Protein AF-W1DP64-F1 (afdb_monomer_lite)

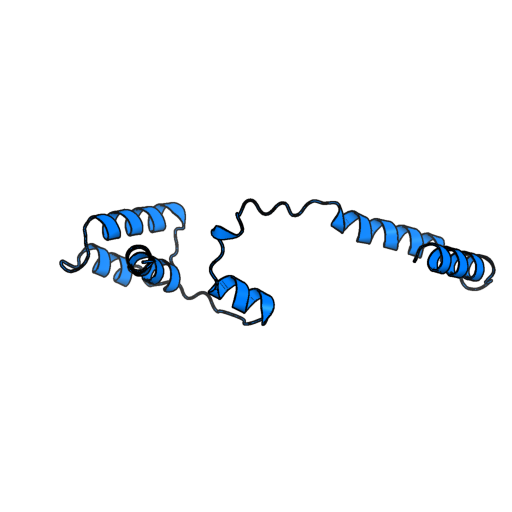Foldseek 3Di:
DVVVVVVVVVVQCVDPVRVVPVVVVVVVVCVVVVVVVPDPPPPDDPVNADPVNVCCVVVVPDDDFDFDDVVVLVCQLPDPVHDPVLNVVSVVCCVPVVTDGPVNNVVSVCVVVPD

Secondary structure (DSSP, 8-state):
-HHHHHHHHHHHHT-TTTTTTHHHHHHHHHHHHHGGGS----SS-GGGS-HHHHHHHHHTPPP--PBPPHHHHHHHHH-TTS-HHHHHHHHHHHHHHSSPBHHHHHHHHHTT---

pLDDT: mean 82.65, std 12.68, range [32.16, 94.44]

Organism: NCBI:txid1432552

InterPro domains:
  IPR019713 Inner membrane protein YlaC [PF10777] (1-110)

Structure (mmCIF, N/CA/C/O backbone):
data_AF-W1DP64-F1
#
_entry.id   AF-W1DP64-F1
#
loop_
_atom_site.group_PDB
_atom_site.id
_atom_site.type_symbol
_atom_site.label_atom_id
_atom_site.label_alt_id
_atom_site.label_comp_id
_atom_site.label_asym_id
_atom_site.label_entity_id
_atom_site.label_seq_id
_atom_site.pdbx_PDB_ins_code
_atom_site.Cartn_x
_atom_site.Cartn_y
_atom_site.Cartn_z
_atom_site.occupancy
_atom_site.B_iso_or_equiv
_atom_site.auth_seq_id
_atom_site.auth_comp_id
_atom_site.auth_asym_id
_atom_site.auth_atom_id
_atom_site.pdbx_PDB_model_num
ATOM 1 N N . MET A 1 1 ? 11.459 11.055 -24.713 1.00 77.56 1 MET A N 1
ATOM 2 C CA . MET A 1 1 ? 11.335 9.645 -24.278 1.00 77.56 1 MET A CA 1
ATOM 3 C C . MET A 1 1 ? 11.218 8.691 -25.467 1.00 77.56 1 MET A C 1
ATOM 5 O O . MET A 1 1 ? 12.154 7.941 -25.696 1.00 77.56 1 MET A O 1
ATOM 9 N N . TYR A 1 2 ? 10.159 8.769 -26.282 1.00 82.44 2 TYR A N 1
ATOM 10 C CA . TYR A 1 2 ? 9.953 7.840 -27.409 1.00 82.44 2 TYR A CA 1
ATOM 11 C C . TYR A 1 2 ? 11.039 7.888 -28.496 1.00 82.44 2 TYR A C 1
ATOM 13 O O . TYR A 1 2 ? 11.469 6.843 -28.967 1.00 82.44 2 TYR A O 1
ATOM 21 N N . ALA A 1 3 ? 11.552 9.075 -28.841 1.00 90.62 3 ALA A N 1
ATOM 22 C CA . ALA A 1 3 ? 12.651 9.199 -29.805 1.00 90.62 3 ALA A CA 1
ATOM 23 C C . ALA A 1 3 ? 13.943 8.508 -29.326 1.00 90.62 3 ALA A C 1
ATOM 25 O O . ALA A 1 3 ? 14.602 7.828 -30.104 1.00 90.62 3 ALA A O 1
ATOM 26 N N . ALA A 1 4 ? 14.271 8.630 -28.035 1.00 89.69 4 ALA A N 1
ATOM 27 C CA . ALA A 1 4 ? 15.427 7.960 -27.440 1.00 89.69 4 ALA A CA 1
ATOM 28 C C . ALA A 1 4 ? 15.231 6.438 -27.391 1.00 89.69 4 ALA A C 1
ATOM 30 O O . ALA A 1 4 ? 16.144 5.696 -27.726 1.00 89.69 4 ALA A O 1
ATOM 31 N N . PHE A 1 5 ? 14.024 5.972 -27.052 1.00 87.00 5 PHE A N 1
ATOM 32 C CA . PHE A 1 5 ? 13.684 4.549 -27.096 1.00 87.00 5 PHE A CA 1
ATOM 33 C C . PHE A 1 5 ? 13.855 3.962 -28.506 1.00 87.00 5 PHE A C 1
ATOM 35 O O . PHE A 1 5 ? 14.513 2.938 -28.668 1.00 87.00 5 PHE A O 1
ATOM 42 N N . LEU A 1 6 ? 13.328 4.639 -29.533 1.00 91.56 6 LEU A N 1
ATOM 43 C CA . LEU A 1 6 ? 13.458 4.202 -30.926 1.00 91.56 6 LEU A CA 1
ATOM 44 C C . LEU A 1 6 ? 14.913 4.226 -31.406 1.00 91.56 6 LEU A C 1
ATOM 46 O O . LEU A 1 6 ? 15.342 3.285 -32.067 1.00 91.56 6 LEU A O 1
ATOM 50 N N . ALA A 1 7 ? 15.688 5.251 -31.046 1.00 93.56 7 ALA A N 1
ATOM 51 C CA . ALA A 1 7 ? 17.110 5.314 -31.379 1.00 93.56 7 ALA A CA 1
ATOM 52 C C . ALA A 1 7 ? 17.888 4.135 -30.768 1.00 93.56 7 ALA A C 1
ATOM 54 O O . ALA A 1 7 ? 18.645 3.467 -31.470 1.00 93.56 7 ALA A O 1
ATOM 55 N N . THR A 1 8 ? 17.648 3.824 -29.492 1.00 90.50 8 THR A N 1
ATOM 56 C CA . THR A 1 8 ? 18.265 2.676 -28.814 1.00 90.50 8 THR A CA 1
ATOM 57 C C . THR A 1 8 ? 17.843 1.351 -29.448 1.00 90.50 8 THR A C 1
ATOM 59 O O . THR A 1 8 ? 18.689 0.489 -29.679 1.00 90.50 8 THR A O 1
ATOM 62 N N . LEU A 1 9 ? 16.562 1.200 -29.800 1.00 91.38 9 LEU A N 1
ATOM 63 C CA . LEU A 1 9 ? 16.054 0.007 -30.477 1.00 91.38 9 LEU A CA 1
ATOM 64 C C . LEU A 1 9 ? 16.729 -0.205 -31.839 1.00 91.38 9 LEU A C 1
ATOM 66 O O . LEU A 1 9 ? 17.141 -1.318 -32.153 1.00 91.38 9 LEU A O 1
ATOM 70 N N . VAL A 1 10 ? 16.900 0.861 -32.627 1.00 93.62 10 VAL A N 1
ATOM 71 C CA . VAL A 1 10 ? 17.599 0.803 -33.921 1.00 93.62 10 VAL A CA 1
ATOM 72 C C . VAL A 1 10 ? 19.048 0.349 -33.747 1.00 93.62 10 VAL A C 1
ATOM 74 O O . VAL A 1 10 ? 19.510 -0.494 -34.512 1.00 93.62 10 VAL A O 1
ATOM 77 N N . VAL A 1 11 ? 19.759 0.858 -32.737 1.00 93.94 11 VAL A N 1
ATOM 78 C CA . VAL A 1 11 ? 21.137 0.430 -32.444 1.00 93.94 11 VAL A CA 1
ATOM 79 C C . VAL A 1 11 ? 21.185 -1.048 -32.048 1.00 93.94 11 VAL A C 1
ATOM 81 O O . VAL A 1 11 ? 22.019 -1.788 -32.563 1.00 93.94 11 VAL A O 1
ATOM 84 N N . MET A 1 12 ? 20.267 -1.502 -31.190 1.00 93.31 12 MET A N 1
ATOM 85 C CA . MET A 1 12 ? 20.202 -2.903 -30.757 1.00 93.31 12 MET A CA 1
ATOM 86 C C . MET A 1 12 ? 19.888 -3.861 -31.913 1.00 93.31 12 MET A C 1
ATOM 88 O O . MET A 1 12 ? 20.499 -4.920 -32.003 1.00 93.31 12 MET A O 1
ATOM 92 N N . LEU A 1 13 ? 19.009 -3.471 -32.841 1.00 92.50 13 LEU A N 1
ATOM 93 C CA . LEU A 1 13 ? 18.683 -4.266 -34.034 1.00 92.50 13 LEU A CA 1
ATOM 94 C C . LEU A 1 13 ? 19.838 -4.363 -35.041 1.00 92.50 13 LEU A C 1
ATOM 96 O O . LEU A 1 13 ? 19.846 -5.258 -35.879 1.00 92.50 13 LEU A O 1
ATOM 100 N N . ARG A 1 14 ? 20.803 -3.438 -34.992 1.00 93.62 14 ARG A N 1
ATOM 101 C CA . ARG A 1 14 ? 22.013 -3.469 -35.829 1.00 93.62 14 ARG A CA 1
ATOM 102 C C . ARG A 1 14 ? 23.187 -4.187 -35.166 1.00 93.62 14 ARG A C 1
ATOM 104 O O . ARG A 1 14 ? 24.230 -4.330 -35.796 1.00 93.62 14 ARG A O 1
ATOM 111 N N . SER A 1 15 ? 23.037 -4.608 -33.915 1.00 92.81 15 SER A N 1
ATOM 112 C CA . SER A 1 15 ? 24.084 -5.271 -33.151 1.00 92.81 15 SER A CA 1
ATOM 113 C C . SER A 1 15 ? 23.995 -6.786 -33.314 1.00 92.81 15 SER A C 1
ATOM 115 O O . SER A 1 15 ? 22.988 -7.391 -32.952 1.00 92.81 15 SER A O 1
ATOM 117 N N . GLU A 1 16 ? 25.075 -7.407 -33.792 1.00 92.00 16 GLU A N 1
ATOM 118 C CA . GLU A 1 16 ? 25.169 -8.865 -33.969 1.00 92.00 16 GLU A CA 1
ATOM 119 C C . GLU A 1 16 ? 24.997 -9.647 -32.657 1.00 92.00 16 GLU A C 1
ATOM 121 O O . GLU A 1 16 ? 24.593 -10.802 -32.676 1.00 92.00 16 GLU A O 1
ATOM 126 N N . THR A 1 17 ? 25.266 -9.027 -31.504 1.00 91.19 17 THR A N 1
ATOM 127 C CA . THR A 1 17 ? 25.146 -9.681 -30.193 1.00 91.19 17 THR A CA 1
ATOM 128 C C . THR A 1 17 ? 23.750 -9.574 -29.580 1.00 91.19 17 THR A C 1
ATOM 130 O O . THR A 1 17 ? 23.393 -10.392 -28.735 1.00 91.19 17 THR A O 1
ATOM 133 N N . LEU A 1 18 ? 22.960 -8.565 -29.962 1.00 90.06 18 LEU A N 1
ATOM 134 C CA . LEU A 1 18 ? 21.691 -8.231 -29.300 1.00 90.06 18 LEU A CA 1
ATOM 135 C C . LEU A 1 18 ? 20.460 -8.443 -30.184 1.00 90.06 18 LEU A C 1
ATOM 137 O O . LEU A 1 18 ? 19.358 -8.572 -29.649 1.00 90.06 18 LEU A O 1
ATOM 141 N N . VAL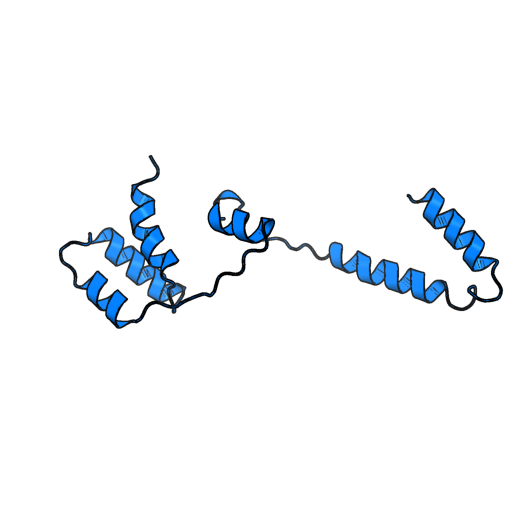 A 1 19 ? 20.620 -8.506 -31.509 1.00 92.31 19 VAL A N 1
ATOM 142 C CA . VAL A 1 19 ? 19.502 -8.597 -32.462 1.00 92.31 19 VAL A CA 1
ATOM 143 C C . VAL A 1 19 ? 18.572 -9.786 -32.186 1.00 92.31 19 VAL A C 1
ATOM 145 O O . VAL A 1 19 ? 17.353 -9.622 -32.216 1.00 92.31 19 VAL A O 1
ATOM 148 N N . ASP A 1 20 ? 19.119 -10.940 -31.797 1.00 92.56 20 ASP A N 1
ATOM 149 C CA . ASP A 1 20 ? 18.334 -12.156 -31.542 1.00 92.56 20 ASP A CA 1
ATOM 150 C C . ASP A 1 20 ? 17.600 -12.150 -30.189 1.00 92.56 20 ASP A C 1
ATOM 152 O O . ASP A 1 20 ? 16.697 -12.959 -29.964 1.00 92.56 20 ASP A O 1
ATOM 156 N N . SER A 1 21 ? 17.958 -11.238 -29.275 1.00 91.81 21 SER A N 1
ATOM 157 C CA . SER A 1 21 ? 17.411 -11.184 -27.907 1.00 91.81 21 SER A CA 1
ATOM 158 C C . SER A 1 21 ? 16.608 -9.918 -27.595 1.00 91.81 21 SER A C 1
ATOM 160 O O . SER A 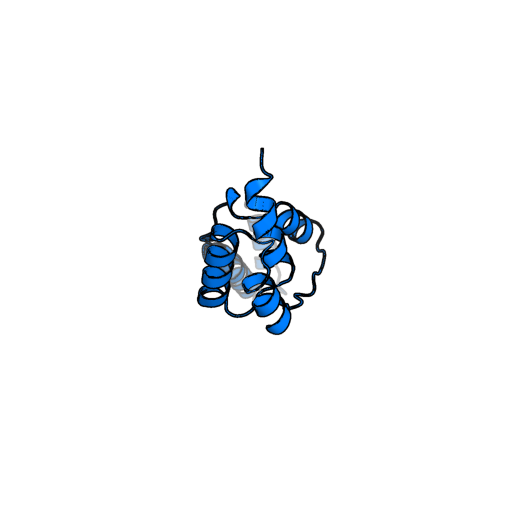1 21 ? 15.811 -9.918 -26.655 1.00 91.81 21 SER A O 1
ATOM 162 N N . VAL A 1 22 ? 16.739 -8.849 -28.388 1.00 92.44 22 VAL A N 1
ATOM 163 C CA . VAL A 1 22 ? 16.072 -7.559 -28.128 1.00 92.44 22 VAL A CA 1
ATOM 164 C C . VAL A 1 22 ? 14.543 -7.664 -28.094 1.00 92.44 22 VAL A C 1
ATOM 166 O O . VAL A 1 22 ? 13.892 -6.963 -27.317 1.00 92.44 22 VAL A O 1
ATOM 169 N N . TRP A 1 23 ? 13.956 -8.576 -28.877 1.00 89.75 23 TRP A N 1
ATOM 170 C CA . TRP A 1 23 ? 12.507 -8.798 -28.904 1.00 89.75 23 TRP A CA 1
ATOM 171 C C . TRP A 1 23 ? 11.965 -9.219 -27.530 1.00 89.75 23 TRP A C 1
ATOM 173 O O . TRP A 1 23 ? 10.905 -8.748 -27.118 1.00 89.75 23 TRP A O 1
ATOM 183 N N . LEU A 1 24 ? 12.716 -10.041 -26.788 1.00 93.25 24 LEU A N 1
ATOM 184 C CA . LEU A 1 24 ? 12.331 -10.503 -25.456 1.00 93.25 24 LEU A CA 1
ATOM 185 C C . LEU A 1 24 ? 12.268 -9.328 -24.476 1.00 93.25 24 LEU A C 1
ATOM 187 O O . LEU A 1 24 ? 11.356 -9.241 -23.658 1.00 93.25 24 LEU A O 1
ATOM 191 N N . LEU A 1 25 ? 13.211 -8.394 -24.597 1.00 89.25 25 LEU A N 1
ATOM 192 C CA . LEU A 1 25 ? 13.297 -7.210 -23.748 1.00 89.25 25 LEU A CA 1
ATOM 193 C C . LEU A 1 25 ? 12.123 -6.251 -24.002 1.00 89.25 25 LEU A C 1
ATOM 195 O O . LEU A 1 25 ? 11.566 -5.697 -23.056 1.00 89.25 25 LEU A O 1
ATOM 199 N N . VAL A 1 26 ? 11.684 -6.122 -25.260 1.00 90.88 26 VAL A N 1
ATOM 200 C CA . VAL A 1 26 ? 10.474 -5.365 -25.630 1.00 90.88 26 VAL A CA 1
ATOM 201 C C . VAL A 1 26 ? 9.213 -6.026 -25.071 1.00 90.88 26 VAL A C 1
ATOM 203 O O . VAL A 1 26 ? 8.377 -5.340 -24.484 1.00 90.88 26 VAL A O 1
ATOM 206 N N . VAL A 1 27 ? 9.081 -7.351 -25.202 1.00 93.81 27 VAL A N 1
ATOM 207 C CA . VAL A 1 27 ? 7.947 -8.104 -24.638 1.00 93.81 27 VAL A CA 1
ATOM 208 C C . VAL A 1 27 ? 7.880 -7.930 -23.121 1.00 93.81 27 VAL A C 1
ATOM 210 O O . VAL A 1 27 ? 6.815 -7.626 -22.585 1.00 93.81 27 VAL A O 1
ATOM 213 N N . LEU A 1 28 ? 9.014 -8.062 -22.432 1.00 93.19 28 LEU A N 1
ATOM 214 C CA . LEU A 1 28 ? 9.093 -7.911 -20.982 1.00 93.19 28 LEU A CA 1
ATOM 215 C C . LEU A 1 28 ? 8.751 -6.485 -20.536 1.00 93.19 28 LEU A C 1
ATOM 217 O O . LEU A 1 28 ? 8.004 -6.301 -19.578 1.00 93.19 28 LEU A O 1
ATOM 221 N N . PHE A 1 29 ? 9.244 -5.477 -21.261 1.00 89.19 29 PHE A N 1
ATOM 222 C CA . PHE A 1 29 ? 8.902 -4.079 -21.020 1.00 89.19 29 PHE A CA 1
ATOM 223 C C . PHE A 1 29 ? 7.393 -3.847 -21.137 1.00 89.19 29 PHE A C 1
ATOM 225 O O . PHE A 1 29 ? 6.803 -3.255 -20.236 1.00 89.19 29 PHE A O 1
ATOM 232 N N . ILE A 1 30 ? 6.753 -4.342 -22.201 1.00 91.62 30 ILE A N 1
ATOM 233 C CA . ILE A 1 30 ? 5.300 -4.219 -22.376 1.00 91.62 30 ILE A CA 1
ATOM 234 C C . ILE A 1 30 ? 4.566 -4.936 -21.242 1.00 91.62 30 ILE A C 1
ATOM 236 O O . ILE A 1 30 ? 3.669 -4.346 -20.654 1.00 91.62 30 ILE A O 1
ATOM 240 N N . LEU A 1 31 ? 4.960 -6.164 -20.899 1.00 92.19 31 LEU A N 1
ATOM 241 C CA . LEU A 1 31 ? 4.304 -6.963 -19.863 1.00 92.19 31 LEU A CA 1
ATOM 242 C C . LEU A 1 31 ? 4.393 -6.296 -18.484 1.00 92.19 31 LEU A C 1
ATOM 244 O O . LEU A 1 31 ? 3.380 -6.159 -17.805 1.00 92.19 31 LEU A O 1
ATOM 248 N N . PHE A 1 32 ? 5.574 -5.827 -18.079 1.00 89.38 32 PHE A N 1
ATOM 249 C CA . PHE A 1 32 ? 5.744 -5.136 -16.798 1.00 89.38 32 PHE A CA 1
ATOM 250 C C . PHE A 1 32 ? 5.058 -3.776 -16.761 1.00 89.38 32 PHE A C 1
ATOM 252 O O . PHE A 1 32 ? 4.540 -3.395 -15.716 1.00 89.38 32 PHE A O 1
ATOM 259 N N . ASN A 1 33 ? 4.993 -3.063 -17.886 1.00 86.19 33 ASN A N 1
ATOM 260 C CA . ASN A 1 33 ? 4.254 -1.807 -17.927 1.00 86.19 33 ASN A CA 1
ATOM 261 C C . ASN A 1 33 ? 2.737 -2.023 -18.000 1.00 86.19 33 ASN A C 1
ATOM 263 O O . ASN A 1 33 ? 1.990 -1.223 -17.446 1.00 86.19 33 ASN A O 1
ATOM 267 N N . ALA A 1 34 ? 2.275 -3.120 -18.610 1.00 86.19 34 ALA A N 1
ATOM 268 C CA . ALA A 1 34 ? 0.870 -3.521 -18.636 1.00 86.19 34 ALA A CA 1
ATOM 269 C C . ALA A 1 34 ? 0.308 -3.686 -17.217 1.00 86.19 34 ALA A C 1
ATOM 271 O O . ALA A 1 34 ? -0.850 -3.355 -16.978 1.00 86.19 34 ALA A O 1
ATOM 272 N N . PHE A 1 35 ? 1.141 -4.111 -16.258 1.00 80.25 35 PHE A N 1
ATOM 273 C CA . PHE A 1 35 ? 0.733 -4.199 -14.858 1.00 80.25 35 PHE A CA 1
ATOM 274 C C . PHE A 1 35 ? 0.279 -2.862 -14.260 1.00 80.25 35 PHE A C 1
ATOM 276 O O . PHE A 1 35 ? -0.618 -2.867 -13.424 1.00 80.25 35 PHE A O 1
ATOM 283 N N . PHE A 1 36 ? 0.813 -1.725 -14.721 1.00 75.31 36 PHE A N 1
ATOM 284 C CA . PHE A 1 36 ? 0.359 -0.402 -14.273 1.00 75.31 36 PHE A CA 1
ATOM 285 C C . PHE A 1 36 ? -1.010 0.001 -14.837 1.00 75.31 36 PHE A C 1
ATOM 287 O O . PHE A 1 36 ? -1.613 0.942 -14.331 1.00 75.31 36 PHE A O 1
ATOM 294 N N . PHE A 1 37 ? -1.510 -0.686 -15.871 1.00 73.69 37 PHE A N 1
ATOM 295 C CA . PHE A 1 37 ? -2.859 -0.461 -16.399 1.00 73.69 37 PHE A CA 1
ATOM 296 C C . PHE A 1 37 ? -3.931 -1.250 -15.648 1.00 73.69 37 PHE A C 1
ATOM 298 O O . PHE A 1 37 ? -5.115 -0.948 -15.803 1.00 73.69 37 PHE A O 1
ATOM 305 N N . PHE A 1 38 ? -3.552 -2.246 -14.840 1.00 74.50 38 PHE A N 1
ATOM 306 C CA . PHE A 1 38 ? -4.483 -2.802 -13.868 1.00 74.50 38 PHE A CA 1
ATOM 307 C C . PHE A 1 38 ? -4.690 -1.748 -12.788 1.00 74.50 38 PHE A C 1
ATOM 309 O O . PHE A 1 38 ? -3.844 -1.546 -11.920 1.00 74.50 38 PHE A O 1
ATOM 316 N N . ASP A 1 39 ? -5.809 -1.042 -12.918 1.00 63.97 39 ASP A N 1
ATOM 317 C CA . ASP A 1 39 ? -6.238 0.017 -12.022 1.00 63.97 39 ASP A CA 1
ATOM 318 C C . ASP A 1 39 ? -6.246 -0.500 -10.580 1.00 63.97 39 ASP A C 1
ATOM 320 O O . ASP A 1 39 ? -7.085 -1.313 -10.174 1.00 63.97 39 ASP A O 1
ATOM 324 N N . VAL A 1 40 ? -5.279 -0.031 -9.796 1.00 60.81 40 VAL A N 1
ATOM 325 C CA . VAL A 1 40 ? -5.415 -0.021 -8.348 1.00 60.81 40 VAL A CA 1
ATOM 326 C C . VAL A 1 40 ? -6.437 1.076 -8.080 1.00 60.81 40 VAL A C 1
ATOM 328 O O . VAL A 1 40 ? -6.065 2.229 -7.910 1.00 60.81 40 VAL A O 1
ATOM 331 N N . TYR A 1 41 ? -7.721 0.713 -8.089 1.00 61.19 41 TYR A N 1
ATOM 332 C CA . TYR A 1 41 ? -8.821 1.586 -7.689 1.00 61.19 41 TYR A CA 1
ATOM 333 C C . TYR A 1 41 ? -9.019 1.438 -6.175 1.00 61.19 41 TYR A C 1
ATOM 335 O O . TYR A 1 41 ? -9.777 0.555 -5.742 1.00 61.19 41 TYR A O 1
ATOM 343 N N . PRO A 1 42 ? -8.319 2.217 -5.322 1.00 58.72 42 PRO A N 1
ATOM 344 C CA . PRO A 1 42 ? -8.585 2.179 -3.899 1.00 58.72 42 PRO A CA 1
ATOM 345 C C . PRO A 1 42 ? -10.041 2.598 -3.694 1.00 58.72 42 PRO A C 1
ATOM 347 O O . PRO A 1 42 ? -10.446 3.704 -4.033 1.00 58.72 42 PRO A O 1
ATOM 350 N N . ARG A 1 43 ? -10.850 1.704 -3.120 1.00 63.06 43 ARG A N 1
ATOM 351 C CA . ARG A 1 43 ? -12.235 2.019 -2.728 1.00 63.06 43 ARG A CA 1
ATOM 352 C C . ARG A 1 43 ? -12.316 3.017 -1.563 1.00 63.06 43 ARG A C 1
ATOM 354 O O . ARG A 1 43 ? -13.420 3.355 -1.148 1.00 63.06 43 ARG A O 1
ATOM 361 N N . TYR A 1 44 ? -11.174 3.442 -1.028 1.00 62.16 44 TYR A N 1
ATOM 362 C CA . TYR A 1 44 ? -11.065 4.383 0.078 1.00 62.16 44 TYR A CA 1
ATOM 363 C C . TYR A 1 44 ? -10.949 5.799 -0.466 1.00 62.16 44 TYR A C 1
ATOM 365 O O . TYR A 1 44 ? -10.200 6.040 -1.416 1.00 62.16 44 TYR A O 1
ATOM 373 N N . ARG A 1 45 ? -11.692 6.735 0.125 1.00 69.94 45 ARG A N 1
ATOM 374 C CA . ARG A 1 45 ? -11.534 8.147 -0.201 1.00 69.94 45 ARG A CA 1
ATOM 375 C C . ARG A 1 45 ? -10.324 8.694 0.544 1.00 69.94 45 ARG A C 1
ATOM 377 O O . ARG A 1 45 ? -9.926 8.155 1.574 1.00 69.94 45 ARG A O 1
ATOM 384 N N . TYR A 1 46 ? -9.723 9.757 0.021 1.00 66.69 46 TYR A N 1
ATOM 385 C CA . TYR A 1 46 ? -8.538 10.349 0.644 1.00 66.69 46 TYR A CA 1
ATOM 386 C C . TYR A 1 46 ? -8.845 10.855 2.062 1.00 66.69 46 TYR A C 1
ATOM 388 O O . TYR A 1 46 ? -7.999 10.781 2.947 1.00 66.69 46 TYR A O 1
ATOM 396 N N . GLU A 1 47 ? -10.078 11.308 2.287 1.00 72.69 47 GLU A N 1
ATOM 397 C CA . GLU A 1 47 ? -10.569 11.788 3.577 1.00 72.69 47 GLU A CA 1
ATOM 398 C C . GLU A 1 47 ? -10.719 10.670 4.622 1.00 72.69 47 GLU A C 1
ATOM 400 O O . GLU A 1 47 ? -10.788 10.963 5.814 1.00 72.69 47 GLU A O 1
ATOM 405 N N . ASP A 1 48 ? -10.748 9.404 4.192 1.00 69.19 48 ASP A N 1
ATOM 406 C CA . ASP A 1 48 ? -10.868 8.242 5.079 1.00 69.19 48 ASP A CA 1
ATOM 407 C C . ASP A 1 48 ? -9.504 7.785 5.639 1.00 69.19 48 ASP A C 1
ATOM 409 O O . ASP A 1 48 ? -9.456 6.902 6.495 1.00 69.19 48 ASP A O 1
ATOM 413 N N . ILE A 1 49 ? -8.394 8.349 5.146 1.00 72.12 49 ILE A N 1
ATOM 414 C CA . ILE A 1 49 ? -7.028 7.971 5.530 1.00 72.12 49 ILE A CA 1
ATOM 415 C C . ILE A 1 49 ? -6.523 8.939 6.606 1.00 72.12 49 ILE A C 1
ATOM 417 O O . ILE A 1 49 ? -6.523 10.157 6.414 1.00 72.12 49 ILE A O 1
ATOM 421 N N . ASP A 1 50 ? -6.064 8.413 7.745 1.00 71.62 50 ASP A N 1
ATOM 422 C CA . ASP A 1 50 ? -5.558 9.260 8.827 1.00 71.62 50 ASP A CA 1
ATOM 423 C C . ASP A 1 50 ? -4.207 9.899 8.445 1.00 71.62 50 ASP A C 1
ATOM 425 O O . ASP A 1 50 ? -3.381 9.322 7.735 1.00 71.62 50 ASP A O 1
ATOM 429 N N . VAL A 1 51 ? -3.930 11.097 8.966 1.00 74.94 51 VAL A N 1
ATOM 430 C CA . VAL A 1 51 ? -2.642 11.795 8.797 1.00 74.94 51 VAL A CA 1
ATOM 431 C C . VAL A 1 51 ? -1.482 10.940 9.316 1.00 74.94 51 VAL A C 1
ATOM 433 O O . VAL A 1 51 ? -0.363 11.027 8.801 1.00 74.94 51 VAL A O 1
ATOM 436 N N . LEU A 1 52 ? -1.741 10.105 10.329 1.00 73.50 52 LEU A N 1
ATOM 437 C CA . LEU A 1 52 ? -0.770 9.122 10.799 1.00 73.50 52 LEU A CA 1
ATOM 438 C C . LEU A 1 52 ? -0.466 8.074 9.723 1.00 73.50 52 LEU A C 1
ATOM 440 O O . LEU A 1 52 ? 0.707 7.846 9.437 1.00 73.50 52 LEU A O 1
ATOM 444 N N . ASP A 1 53 ? -1.492 7.497 9.096 1.00 74.00 53 ASP A N 1
ATOM 445 C CA . ASP A 1 53 ? -1.324 6.494 8.041 1.00 74.00 53 ASP A CA 1
ATOM 446 C C . ASP A 1 53 ? -0.551 7.082 6.854 1.00 74.00 53 ASP A C 1
ATOM 448 O O . ASP A 1 53 ? 0.386 6.461 6.351 1.00 74.00 53 ASP A O 1
ATOM 452 N N . PHE A 1 54 ? -0.835 8.335 6.479 1.00 74.12 54 PHE A N 1
ATOM 453 C CA . PHE A 1 54 ? -0.053 9.037 5.460 1.00 74.12 54 PHE A CA 1
ATOM 454 C C . PHE A 1 54 ? 1.411 9.207 5.850 1.00 74.12 54 PHE A C 1
ATOM 456 O O . PHE A 1 54 ? 2.293 8.906 5.047 1.00 74.12 54 PHE A O 1
ATOM 463 N N . ARG A 1 55 ? 1.697 9.682 7.067 1.00 80.69 55 ARG A N 1
ATOM 464 C CA . ARG A 1 55 ? 3.080 9.862 7.531 1.00 80.69 55 ARG A CA 1
ATOM 465 C C . ARG A 1 55 ? 3.849 8.553 7.471 1.00 80.69 55 ARG A C 1
ATOM 467 O O . ARG A 1 55 ? 4.974 8.533 6.986 1.00 80.69 55 ARG A O 1
ATOM 474 N N . VAL A 1 56 ? 3.234 7.478 7.940 1.00 74.69 56 VAL A N 1
ATOM 475 C CA . VAL A 1 56 ? 3.829 6.148 7.946 1.00 74.69 56 VAL A CA 1
ATOM 476 C C . VAL A 1 56 ? 4.109 5.679 6.516 1.00 74.69 56 VAL A C 1
ATOM 478 O O . VAL A 1 56 ? 5.231 5.260 6.232 1.00 74.69 56 VAL A O 1
ATOM 481 N N . CYS A 1 57 ? 3.145 5.821 5.599 1.00 75.31 57 CYS A N 1
ATOM 482 C CA . CYS A 1 57 ? 3.326 5.481 4.187 1.00 75.31 57 CYS A CA 1
ATOM 483 C C . CYS A 1 57 ? 4.437 6.299 3.511 1.00 75.31 57 CYS A C 1
ATOM 485 O O . CYS A 1 57 ? 5.211 5.737 2.739 1.00 75.31 57 CYS A O 1
ATOM 487 N N . TYR A 1 58 ? 4.540 7.601 3.794 1.00 76.06 58 TYR A N 1
ATOM 488 C CA . TYR A 1 58 ? 5.542 8.477 3.176 1.00 76.06 58 TYR A CA 1
ATOM 489 C C . TYR A 1 58 ? 6.941 8.332 3.784 1.00 76.06 58 TYR A C 1
ATOM 491 O O . TYR A 1 58 ? 7.930 8.378 3.056 1.00 76.06 58 TYR A O 1
ATOM 499 N N . ASN A 1 59 ? 7.038 8.144 5.100 1.00 83.31 59 ASN A N 1
ATOM 500 C CA . A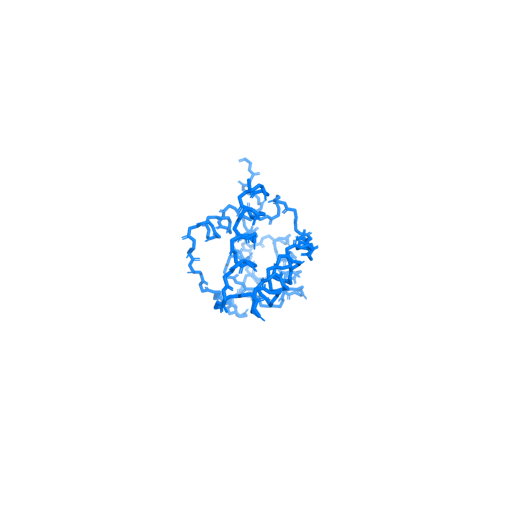SN A 1 59 ? 8.316 8.037 5.806 1.00 83.31 59 ASN A CA 1
ATOM 501 C C . ASN A 1 59 ? 8.854 6.601 5.855 1.00 83.31 59 ASN A C 1
ATOM 503 O O . ASN A 1 59 ? 9.996 6.393 6.264 1.00 83.31 59 ASN A O 1
ATOM 507 N N . GLY A 1 60 ? 8.046 5.609 5.470 1.00 76.12 60 GLY A N 1
ATOM 508 C CA . GLY A 1 60 ? 8.406 4.195 5.573 1.00 76.12 60 GLY A CA 1
ATOM 509 C C . GLY A 1 60 ? 8.511 3.709 7.021 1.00 76.12 60 GLY A C 1
ATOM 510 O O . GLY A 1 60 ? 9.286 2.796 7.312 1.00 76.12 60 GLY A O 1
ATOM 511 N N . GLU A 1 61 ? 7.771 4.331 7.942 1.00 78.25 61 GLU A N 1
ATOM 512 C CA . GLU A 1 61 ? 7.718 3.869 9.328 1.00 78.25 61 GLU A CA 1
ATOM 513 C C . GLU A 1 61 ? 7.026 2.497 9.374 1.00 78.25 61 GLU A C 1
ATOM 515 O O . GLU A 1 61 ? 6.012 2.264 8.720 1.00 78.25 61 GLU A O 1
ATOM 520 N N . TRP A 1 62 ? 7.572 1.558 10.145 1.00 66.81 62 TRP A N 1
ATOM 521 C CA . TRP A 1 62 ? 6.943 0.256 10.360 1.00 66.81 62 TRP A CA 1
ATOM 522 C C . TRP A 1 62 ? 6.202 0.278 11.691 1.00 66.81 62 TRP A C 1
ATOM 524 O O . TRP A 1 62 ? 6.826 0.429 12.741 1.00 66.81 62 TRP A O 1
ATOM 534 N N . TYR A 1 63 ? 4.882 0.086 11.671 1.00 63.53 63 TYR A N 1
ATOM 535 C CA . TYR A 1 63 ? 4.110 -0.123 12.894 1.00 63.53 63 TYR A CA 1
ATOM 536 C C . TYR A 1 63 ? 3.812 -1.606 13.100 1.00 63.53 63 TYR A C 1
ATOM 538 O O . TYR A 1 63 ? 3.474 -2.347 12.178 1.00 63.53 63 TYR A O 1
ATOM 546 N N . ASN A 1 64 ? 3.934 -2.053 14.348 1.00 68.06 64 ASN A N 1
ATOM 547 C CA . ASN A 1 64 ? 3.486 -3.376 14.745 1.00 68.06 64 ASN A CA 1
ATOM 548 C C . ASN A 1 64 ? 2.039 -3.275 15.228 1.00 68.06 64 ASN A C 1
ATOM 550 O O . ASN A 1 64 ? 1.765 -2.624 16.239 1.00 68.06 64 ASN A O 1
ATOM 554 N N . THR A 1 65 ? 1.110 -3.922 14.527 1.00 74.81 65 THR A N 1
ATOM 555 C CA . THR A 1 65 ? -0.272 -4.013 14.998 1.00 74.81 65 THR A CA 1
ATOM 556 C C . THR A 1 65 ? -0.313 -4.865 16.261 1.00 74.81 65 THR A C 1
ATOM 558 O O . THR A 1 65 ? -0.090 -6.074 16.232 1.00 74.81 65 THR A O 1
ATOM 561 N N . ARG A 1 66 ? -0.601 -4.221 17.393 1.00 81.94 66 ARG A N 1
ATOM 562 C CA . ARG A 1 66 ? -0.868 -4.898 18.662 1.00 81.94 66 ARG A CA 1
ATOM 563 C C . ARG A 1 66 ? -2.364 -4.895 18.918 1.00 81.94 66 ARG A C 1
ATOM 565 O O . ARG A 1 66 ? -2.971 -3.834 19.078 1.00 81.94 66 ARG A O 1
ATOM 572 N N . PHE A 1 67 ? -2.939 -6.090 18.952 1.00 89.94 67 PHE A N 1
ATOM 573 C CA . PHE A 1 67 ? -4.343 -6.270 19.287 1.00 89.94 67 PHE A CA 1
ATOM 574 C C . PHE A 1 67 ? -4.571 -6.043 20.776 1.00 89.94 67 PHE A C 1
ATOM 576 O O . PHE A 1 67 ? -3.765 -6.455 21.616 1.00 89.94 67 PHE A O 1
ATOM 583 N N . VAL A 1 68 ? -5.672 -5.376 21.105 1.00 91.25 68 VAL A N 1
ATOM 584 C CA . VAL A 1 68 ? -6.067 -5.183 22.497 1.00 91.25 68 VAL A CA 1
ATOM 585 C C . VAL A 1 68 ? -6.683 -6.469 23.058 1.00 91.25 68 VAL A C 1
ATOM 587 O O . VAL A 1 68 ? -7.477 -7.123 22.377 1.00 91.25 68 VAL A O 1
ATOM 590 N N . PRO A 1 69 ? -6.360 -6.847 24.309 1.00 92.12 69 PRO A N 1
ATOM 591 C CA . PRO A 1 69 ? -6.963 -8.012 24.944 1.00 92.12 69 PRO A CA 1
ATOM 592 C C . PRO A 1 69 ? -8.483 -7.862 25.058 1.00 92.12 69 PRO A C 1
ATOM 594 O O . PRO A 1 69 ? -8.973 -6.797 25.432 1.00 92.12 69 PRO A O 1
ATOM 597 N N . ARG A 1 70 ? -9.235 -8.953 24.858 1.00 90.50 70 ARG A N 1
ATOM 598 C CA . ARG A 1 70 ? -10.707 -8.952 25.017 1.00 90.50 70 ARG A CA 1
ATOM 599 C C . ARG A 1 70 ? -11.159 -8.436 26.385 1.00 90.50 70 ARG A C 1
ATOM 601 O O . ARG A 1 70 ? -12.104 -7.667 26.470 1.00 90.50 70 ARG A O 1
ATOM 608 N N . GLN A 1 71 ? -10.400 -8.757 27.432 1.00 93.00 71 GLN A N 1
ATOM 609 C CA . GLN A 1 71 ? -10.660 -8.287 28.794 1.00 93.00 71 GLN A CA 1
ATOM 610 C C . GLN A 1 71 ? -10.682 -6.755 28.906 1.00 93.00 71 GLN A C 1
ATOM 612 O O . GLN A 1 71 ? -11.422 -6.213 29.721 1.00 93.00 71 GLN A O 1
ATOM 617 N N . LEU A 1 72 ? -9.875 -6.045 28.109 1.00 91.56 72 LEU A N 1
ATOM 618 C CA . LEU A 1 72 ? -9.889 -4.584 28.089 1.00 91.56 72 LEU A CA 1
ATOM 619 C C . LEU A 1 72 ? -11.182 -4.063 27.455 1.00 91.56 72 LEU A C 1
ATOM 621 O O . LEU A 1 72 ? -11.792 -3.147 27.995 1.00 91.56 72 LEU A O 1
ATOM 625 N N . ILE A 1 73 ? -11.614 -4.673 26.349 1.00 92.50 73 ILE A N 1
ATOM 626 C CA . ILE A 1 73 ? -12.870 -4.327 25.670 1.00 92.50 73 ILE A CA 1
ATOM 627 C C . ILE A 1 73 ? -14.049 -4.522 26.632 1.00 92.50 73 ILE A C 1
ATOM 629 O O . ILE A 1 73 ? -14.862 -3.614 26.796 1.00 92.50 73 ILE A O 1
ATOM 633 N N . ASP A 1 74 ? -14.096 -5.654 27.336 1.00 94.00 74 ASP A N 1
ATOM 634 C CA . ASP A 1 74 ? -15.152 -5.945 28.310 1.00 94.00 74 ASP A CA 1
ATOM 635 C C . ASP A 1 74 ? -15.168 -4.928 29.460 1.00 94.00 74 ASP A C 1
ATOM 637 O O . ASP A 1 74 ? -16.232 -4.431 29.836 1.00 94.00 74 ASP A O 1
ATOM 641 N N . ARG A 1 75 ? -13.989 -4.545 29.975 1.00 94.44 75 ARG A N 1
ATOM 642 C CA . ARG A 1 75 ? -13.861 -3.498 31.004 1.00 94.44 75 ARG A CA 1
ATOM 643 C C . ARG A 1 75 ? -14.368 -2.141 30.516 1.00 94.44 75 ARG A C 1
ATOM 645 O O . ARG A 1 75 ? -15.058 -1.461 31.267 1.00 94.44 75 ARG A O 1
ATOM 652 N N . ILE A 1 76 ? -14.070 -1.754 29.275 1.00 92.44 76 ILE A N 1
ATOM 653 C CA . ILE A 1 76 ? -14.562 -0.496 28.684 1.00 92.44 76 ILE A CA 1
ATOM 654 C C . ILE A 1 76 ? -16.092 -0.522 28.568 1.00 92.44 76 ILE A C 1
ATOM 656 O O . ILE A 1 76 ? -16.758 0.450 28.919 1.00 92.44 76 ILE A O 1
ATOM 660 N N . LEU A 1 77 ? -16.670 -1.646 28.137 1.00 92.69 77 LEU A N 1
ATOM 661 C CA . LEU A 1 77 ? -18.124 -1.796 28.013 1.00 92.69 77 LEU A CA 1
ATOM 662 C C . LEU A 1 77 ? -18.850 -1.758 29.366 1.00 92.69 77 LEU A C 1
ATOM 664 O O . LEU A 1 77 ? -19.985 -1.280 29.433 1.00 92.69 77 LEU A O 1
ATOM 668 N N . GLN A 1 78 ? -18.205 -2.235 30.431 1.00 94.38 78 GLN A N 1
ATOM 669 C CA . GLN A 1 78 ? -18.736 -2.231 31.798 1.00 94.38 78 GLN A CA 1
ATOM 670 C C . GLN A 1 78 ? -18.459 -0.928 32.560 1.00 94.38 78 GLN A C 1
ATOM 672 O O . GLN A 1 78 ? -19.122 -0.668 33.562 1.00 94.38 78 GLN A O 1
ATOM 677 N N . SER A 1 79 ? -17.512 -0.104 32.101 1.00 92.38 79 SER A N 1
ATOM 678 C CA . SER A 1 79 ? -17.131 1.132 32.788 1.00 92.38 79 SER A CA 1
ATOM 679 C C . SER A 1 79 ? -18.294 2.131 32.834 1.00 92.38 79 SER A C 1
ATOM 681 O O . SER A 1 79 ? -18.876 2.416 31.783 1.00 92.38 79 SER A O 1
ATOM 683 N N . PRO A 1 80 ? -18.646 2.698 34.000 1.00 92.00 80 PRO A N 1
ATOM 684 C CA . PRO A 1 80 ? -19.669 3.739 34.091 1.00 92.00 80 PRO A CA 1
ATOM 685 C C . PRO A 1 80 ? -19.233 5.058 33.434 1.00 92.00 80 PRO A C 1
ATOM 687 O O . PRO A 1 80 ? -20.093 5.829 33.025 1.00 92.00 80 PRO A O 1
ATOM 690 N N . ASP A 1 81 ? -17.926 5.281 33.270 1.00 89.94 81 ASP A N 1
ATOM 691 C CA . ASP A 1 81 ? -17.354 6.540 32.770 1.00 89.94 81 ASP A CA 1
ATOM 692 C C . ASP A 1 81 ? -17.396 6.678 31.239 1.00 89.94 81 ASP A C 1
ATOM 694 O O . ASP A 1 81 ? -16.988 7.698 30.689 1.00 89.94 81 ASP A O 1
ATOM 698 N N . VAL A 1 82 ? -17.847 5.638 30.533 1.00 89.50 82 VAL A N 1
ATOM 699 C CA . VAL A 1 82 ? -17.907 5.610 29.067 1.00 89.50 82 VAL A CA 1
ATOM 700 C C . VAL A 1 82 ? -19.356 5.735 28.623 1.00 89.50 82 VAL A C 1
ATOM 702 O O . VAL A 1 82 ? -20.216 4.951 29.049 1.00 89.50 82 VAL A O 1
ATOM 705 N N . ASP A 1 83 ? -19.610 6.693 27.735 1.00 90.62 83 ASP A N 1
ATOM 706 C CA . ASP A 1 83 ? -20.955 6.972 27.252 1.00 90.62 83 ASP A CA 1
ATOM 707 C C . ASP A 1 83 ? -21.552 5.793 26.461 1.00 90.62 83 ASP A C 1
ATOM 709 O O . ASP A 1 83 ? -20.860 4.964 25.855 1.00 90.62 83 ASP A O 1
ATOM 713 N N . SER A 1 84 ? -22.881 5.712 26.481 1.00 89.06 84 SER A N 1
ATOM 714 C CA . SER A 1 84 ? -23.649 4.685 25.783 1.00 89.06 84 SER A CA 1
ATOM 715 C C . SER A 1 84 ? -23.407 4.666 24.267 1.00 89.06 84 SER A C 1
ATOM 717 O O . SER A 1 84 ? -23.354 3.578 23.683 1.00 89.06 84 SER A O 1
ATOM 719 N N . GLU A 1 85 ? -23.184 5.824 23.638 1.00 89.56 85 GLU A N 1
ATOM 720 C CA . GLU A 1 85 ? -22.903 5.940 22.208 1.00 89.56 85 GLU A CA 1
ATOM 721 C C . GLU A 1 85 ? -21.541 5.325 21.862 1.00 89.56 85 GLU A C 1
ATOM 723 O O . GLU A 1 85 ? -21.444 4.471 20.977 1.00 89.56 85 GLU A O 1
ATOM 728 N N . GLN A 1 86 ? -20.498 5.669 22.623 1.00 90.06 86 GLN A N 1
ATOM 729 C CA . GLN A 1 86 ? -19.149 5.122 22.444 1.00 90.06 86 GLN A CA 1
ATOM 730 C C . GLN A 1 86 ? -19.128 3.601 22.643 1.00 90.06 86 GLN A C 1
ATOM 732 O O . GLN A 1 86 ? -18.496 2.871 21.875 1.00 90.06 86 GLN A O 1
ATOM 737 N N . LYS A 1 87 ? -19.883 3.089 23.624 1.00 93.00 87 LYS A N 1
ATOM 738 C CA . LYS A 1 87 ? -20.054 1.640 23.827 1.00 93.00 87 LYS A CA 1
ATOM 739 C C . LYS A 1 87 ? -20.749 0.968 22.646 1.00 93.00 87 LYS A C 1
ATOM 741 O O . LYS A 1 87 ? -20.374 -0.146 22.275 1.00 93.00 87 LYS A O 1
ATOM 746 N N . ALA A 1 88 ? -21.759 1.606 22.055 1.00 91.88 88 ALA A N 1
ATOM 747 C CA . ALA A 1 88 ? -22.450 1.074 20.883 1.00 91.88 88 ALA A CA 1
ATOM 748 C C . ALA A 1 88 ? -21.520 1.021 19.659 1.00 91.88 88 ALA A C 1
ATOM 750 O O . ALA A 1 88 ? -21.472 0.001 18.965 1.00 91.88 88 ALA A O 1
ATOM 751 N N . GLN A 1 89 ? -20.724 2.072 19.440 1.00 90.25 89 GLN A N 1
ATOM 752 C CA . GLN A 1 89 ? -19.719 2.114 18.377 1.00 90.25 89 GLN A CA 1
ATOM 753 C C . GLN A 1 89 ? -18.637 1.044 18.574 1.00 90.25 89 GLN A C 1
ATOM 755 O O . GLN A 1 89 ? -18.344 0.298 17.638 1.00 90.25 89 GLN A O 1
ATOM 760 N N . LEU A 1 90 ? -18.119 0.877 19.795 1.00 91.56 90 LEU A N 1
ATOM 761 C CA . LEU A 1 90 ? -17.139 -0.165 20.108 1.00 91.56 90 LEU A CA 1
ATOM 762 C C . LEU A 1 90 ? -17.685 -1.570 19.806 1.00 91.56 90 LEU A C 1
ATOM 764 O O . LEU A 1 90 ? -17.012 -2.364 19.151 1.00 91.56 90 LEU A O 1
ATOM 768 N N . LYS A 1 91 ? -18.932 -1.871 20.203 1.00 92.19 91 LYS A N 1
ATOM 769 C CA . LYS A 1 91 ? -19.587 -3.153 19.876 1.00 92.19 91 LYS A CA 1
ATOM 770 C C . LYS A 1 91 ? -19.702 -3.370 18.367 1.00 92.19 91 LYS A C 1
ATOM 772 O O . LYS A 1 91 ? -19.432 -4.471 17.888 1.00 92.19 91 LYS A O 1
ATOM 777 N N . LYS A 1 92 ? -20.065 -2.327 17.615 1.00 91.75 92 LYS A N 1
ATOM 778 C CA . LYS A 1 92 ? -20.126 -2.380 16.148 1.00 91.75 92 LYS A CA 1
ATOM 779 C C . LYS A 1 92 ? -18.751 -2.682 15.547 1.00 91.75 92 LYS A C 1
ATOM 781 O O . LYS A 1 92 ? -18.651 -3.537 14.669 1.00 91.75 92 LYS A O 1
ATOM 786 N N . MET A 1 93 ? -17.691 -2.038 16.034 1.00 89.50 93 MET A N 1
ATOM 787 C CA . MET A 1 93 ? -16.326 -2.274 15.551 1.00 89.50 93 MET A CA 1
ATOM 788 C C . MET A 1 93 ? -15.865 -3.707 15.817 1.00 89.50 93 MET A C 1
ATOM 790 O O . MET A 1 93 ? -15.357 -4.348 14.900 1.00 89.50 93 MET A O 1
ATOM 794 N N . VAL A 1 94 ? -16.113 -4.246 17.015 1.00 91.62 94 VAL A N 1
ATOM 795 C CA . VAL A 1 94 ? -15.809 -5.653 17.334 1.00 91.62 94 VAL A CA 1
ATOM 796 C C . VAL A 1 94 ? -16.547 -6.605 16.389 1.00 91.62 94 VAL A C 1
ATOM 798 O O . VAL A 1 94 ? -15.940 -7.530 15.860 1.00 91.62 94 VAL A O 1
ATOM 801 N N . ALA A 1 95 ? -17.832 -6.362 16.117 1.00 91.56 95 ALA A N 1
ATOM 802 C CA . ALA A 1 95 ? -18.626 -7.214 15.229 1.00 91.56 95 ALA A CA 1
ATOM 803 C C . ALA A 1 95 ? -18.171 -7.168 13.758 1.00 91.56 95 ALA A C 1
ATOM 805 O O . ALA A 1 95 ? -18.338 -8.147 13.037 1.00 91.56 95 ALA A O 1
ATOM 806 N N . THR A 1 96 ? -17.607 -6.041 13.311 1.00 88.50 96 THR A N 1
ATOM 807 C CA . THR A 1 96 ? -17.261 -5.823 11.896 1.00 88.50 96 THR A CA 1
ATOM 808 C C . THR A 1 96 ? -15.797 -6.159 11.596 1.00 88.50 96 THR A C 1
ATOM 810 O O . THR A 1 96 ? -15.501 -6.744 10.559 1.00 88.50 96 THR A O 1
ATOM 813 N N . LYS A 1 97 ? -14.877 -5.792 12.500 1.00 86.06 97 LYS A N 1
ATOM 814 C CA . LYS A 1 97 ? -13.418 -5.937 12.337 1.00 86.06 97 LYS A CA 1
ATOM 815 C C . LYS A 1 97 ? -12.861 -7.174 13.054 1.00 86.06 97 LYS A C 1
ATOM 817 O O . LYS A 1 97 ? -11.804 -7.673 12.683 1.00 86.06 97 LYS A O 1
ATOM 822 N N . GLY A 1 98 ? -13.566 -7.686 14.065 1.00 86.56 98 GLY A N 1
ATOM 823 C CA . GLY A 1 98 ? -13.112 -8.800 14.895 1.00 86.56 98 GLY A CA 1
ATOM 824 C C . GLY A 1 98 ? -12.065 -8.359 15.916 1.00 86.56 98 GLY A C 1
ATOM 825 O O . GLY A 1 98 ? -12.404 -8.061 17.062 1.00 86.56 98 GLY A O 1
ATOM 826 N N . GLU A 1 99 ? -10.794 -8.319 15.511 1.00 87.44 99 GLU A N 1
ATOM 827 C CA . GLU A 1 99 ? -9.693 -7.903 16.385 1.00 87.44 99 GLU A CA 1
ATOM 828 C C . GLU A 1 99 ? -9.434 -6.399 16.268 1.00 87.44 99 GLU A C 1
ATOM 830 O O . GLU A 1 99 ? -9.226 -5.856 15.182 1.00 87.44 99 GLU A O 1
ATOM 835 N N . LEU A 1 100 ? -9.453 -5.717 17.413 1.00 88.75 100 LEU A N 1
ATOM 836 C CA . LEU A 1 100 ? -9.206 -4.283 17.494 1.00 88.75 100 LEU A CA 1
ATOM 837 C C . LEU A 1 100 ? -7.762 -4.024 17.906 1.00 88.75 100 LEU A C 1
ATOM 839 O O . LEU A 1 100 ? -7.208 -4.727 18.752 1.00 88.75 100 LEU A O 1
ATOM 843 N N . SER A 1 101 ? -7.160 -2.995 17.324 1.00 88.50 101 SER A N 1
ATOM 844 C CA . SER A 1 101 ? -5.892 -2.434 17.782 1.00 88.50 101 SER A CA 1
ATOM 845 C C . SER A 1 101 ? -6.132 -1.363 18.848 1.00 88.50 101 SER A C 1
ATOM 847 O O . SER A 1 101 ? -7.244 -0.857 19.004 1.00 88.50 101 SER A O 1
ATOM 849 N N . PHE A 1 102 ? -5.085 -0.975 19.578 1.00 85.19 102 PHE A N 1
ATOM 850 C CA . PHE A 1 102 ? -5.183 0.165 20.500 1.00 85.19 102 PHE A CA 1
ATOM 851 C C . PHE A 1 102 ? -5.656 1.443 19.789 1.00 85.19 102 PHE A C 1
ATOM 853 O O . PHE A 1 102 ? -6.432 2.211 20.352 1.00 85.19 102 PHE A O 1
ATOM 860 N N . TYR A 1 103 ? -5.223 1.642 18.541 1.00 81.19 103 TYR A N 1
ATOM 861 C CA . TYR A 1 103 ? -5.568 2.824 17.761 1.00 81.19 103 TYR A CA 1
ATOM 862 C C . TYR A 1 103 ? -7.069 2.916 17.492 1.00 81.19 103 TYR A C 1
ATOM 864 O O . TYR A 1 103 ? -7.653 3.967 17.713 1.00 81.19 103 TYR A O 1
ATOM 872 N N . ASP A 1 104 ? -7.701 1.795 17.137 1.00 85.81 104 ASP A N 1
ATOM 873 C CA . ASP A 1 104 ? -9.151 1.711 16.921 1.00 85.81 104 ASP A CA 1
ATOM 874 C C . ASP A 1 104 ? -9.942 2.195 18.147 1.00 85.81 104 ASP A C 1
ATOM 876 O O . ASP A 1 104 ? -10.913 2.943 18.030 1.00 85.81 104 ASP A O 1
ATOM 880 N N . VAL A 1 105 ? -9.496 1.797 19.343 1.00 87.94 105 VAL A N 1
ATOM 881 C CA . VAL A 1 105 ? -10.118 2.200 20.610 1.00 87.94 105 VAL A CA 1
ATOM 882 C C . VAL A 1 105 ? -9.828 3.669 20.929 1.00 87.94 105 VAL A C 1
ATOM 884 O O . VAL A 1 105 ? -10.712 4.379 21.397 1.00 87.94 105 VAL A O 1
ATOM 887 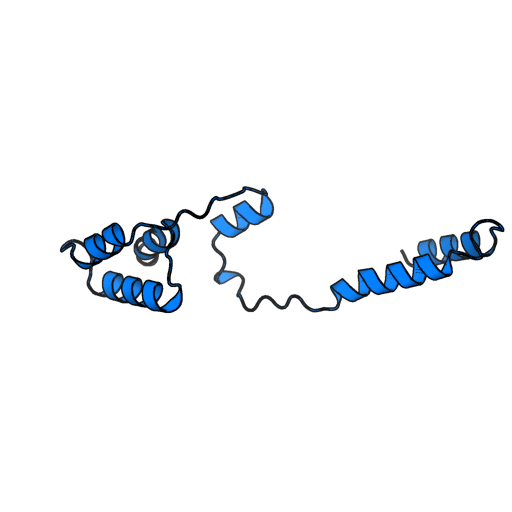N N . PHE A 1 106 ? -8.616 4.149 20.647 1.00 84.06 106 PHE A N 1
ATOM 888 C CA . PHE A 1 106 ? -8.238 5.550 20.843 1.00 84.06 106 PHE A CA 1
ATOM 889 C C . PHE A 1 106 ? -8.991 6.499 19.895 1.00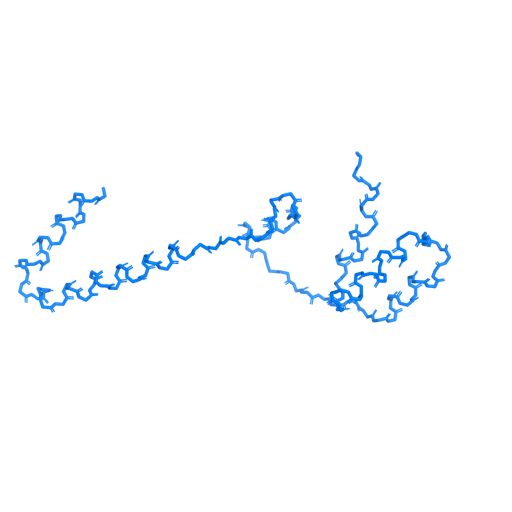 84.06 106 PHE A C 1
ATOM 891 O O . PHE A 1 106 ? -9.420 7.574 20.299 1.00 84.06 106 PHE A O 1
ATOM 898 N N . THR A 1 107 ? -9.224 6.111 18.642 1.00 80.00 107 THR A N 1
ATOM 899 C CA . THR A 1 107 ? -9.957 6.951 17.684 1.00 80.00 107 THR A CA 1
ATOM 900 C C . THR A 1 107 ? -11.422 7.165 18.063 1.00 80.00 107 THR A C 1
ATOM 902 O O . THR A 1 107 ? -11.967 8.226 17.760 1.00 80.00 107 THR A O 1
ATOM 905 N N . LEU A 1 108 ? -12.042 6.226 18.793 1.00 81.06 108 LEU A N 1
ATOM 906 C CA . LEU A 1 108 ? -13.411 6.377 19.311 1.00 81.06 108 LEU A CA 1
ATOM 907 C C . LEU A 1 108 ? -13.559 7.574 20.258 1.00 81.06 108 LEU A C 1
ATOM 909 O O . LEU A 1 108 ? -14.626 8.181 20.319 1.00 81.06 108 LEU A O 1
ATOM 913 N N . THR A 1 109 ? -12.503 7.936 20.989 1.00 76.56 109 THR A N 1
ATOM 914 C CA . THR A 1 109 ? -12.527 9.115 21.865 1.00 76.56 109 THR A CA 1
ATOM 915 C C . THR A 1 109 ? -12.196 10.397 21.102 1.00 76.56 109 THR A C 1
ATOM 917 O O . THR A 1 109 ? -12.662 11.470 21.478 1.00 76.56 109 THR A O 1
ATOM 920 N N . ARG A 1 110 ? -11.446 10.296 19.994 1.00 69.06 110 ARG A N 1
ATOM 921 C CA . ARG A 1 110 ? -11.052 11.442 19.160 1.00 69.06 110 ARG A CA 1
ATOM 922 C C . ARG A 1 110 ? -12.170 11.944 18.244 1.00 69.06 110 ARG A C 1
ATOM 924 O O . ARG A 1 110 ? -12.172 13.125 17.914 1.00 69.06 110 ARG A O 1
ATOM 931 N N . ALA A 1 111 ? -13.130 11.100 17.863 1.00 57.88 111 ALA A N 1
ATOM 932 C CA . ALA A 1 111 ? -14.250 11.496 17.000 1.00 57.88 111 ALA A CA 1
ATOM 933 C C . ALA A 1 111 ? -15.122 12.632 17.586 1.00 57.88 111 ALA A C 1
ATOM 935 O O . ALA A 1 111 ? -15.791 13.327 16.830 1.00 57.88 111 ALA A O 1
ATOM 936 N N . GLY A 1 112 ? -15.069 12.871 18.904 1.00 48.34 112 GLY A N 1
ATOM 937 C CA . GLY A 1 112 ? -15.705 14.026 19.555 1.00 48.34 112 GLY A CA 1
ATOM 938 C C . GLY A 1 112 ? -14.815 15.271 19.707 1.00 48.34 112 GLY A C 1
ATOM 939 O O . GLY A 1 112 ? -15.303 16.304 20.147 1.00 48.34 112 GLY A O 1
ATOM 940 N N . ALA A 1 113 ? -13.523 15.185 19.374 1.00 43.12 113 ALA A N 1
ATOM 941 C CA . ALA A 1 113 ? -12.521 16.234 19.600 1.00 43.12 113 ALA A CA 1
ATOM 942 C C . ALA A 1 113 ? -12.070 16.956 18.316 1.00 43.12 113 ALA A C 1
ATOM 944 O O . ALA A 1 113 ? -11.204 17.825 18.377 1.00 43.12 113 ALA A O 1
ATOM 945 N N . ALA A 1 114 ? -12.630 16.604 17.155 1.00 37.72 114 ALA A N 1
ATOM 946 C CA . ALA A 1 114 ? -12.443 17.361 15.921 1.00 37.72 114 ALA A CA 1
ATOM 947 C C . ALA A 1 114 ? -13.433 18.540 15.883 1.00 37.72 114 ALA A C 1
ATOM 949 O O . ALA A 1 114 ? -14.471 18.476 15.226 1.00 37.72 114 ALA A O 1
ATOM 950 N N . GLN A 1 115 ? -13.105 19.593 16.632 1.00 32.16 115 GLN A N 1
ATOM 951 C CA . GLN A 1 115 ? -13.617 20.956 16.467 1.00 32.16 115 GLN A CA 1
ATOM 952 C C . GLN A 1 115 ? -12.436 21.906 16.301 1.00 32.16 115 GLN A C 1
ATOM 954 O O . GLN A 1 115 ? -11.460 21.761 17.071 1.00 32.16 115 GLN A O 1
#

Radius of gyration: 26.36 Å; chains: 1; bounding box: 49×33×70 Å

Sequence (115 aa):
MYAAFLATLVVMLRSETLVDSVWLLVVLFILFNAFFFFDVYPRYRYEDIDVLDFRVCYNGEWYNTRFVPRQLIDRILQSPDVDSEQKAQLKKMVATKGELSFYDVFTLTRAGAAQ